Protein AF-A0AAV8YLR0-F1 (afdb_monomer_lite)

Structure (mmCIF, N/CA/C/O backbone):
data_AF-A0AAV8YLR0-F1
#
_entry.id   AF-A0AAV8YLR0-F1
#
loop_
_atom_site.group_PDB
_atom_site.id
_atom_site.type_symbol
_atom_site.label_atom_id
_atom_site.label_alt_id
_atom_site.label_comp_id
_atom_site.label_asym_id
_atom_site.label_entity_id
_atom_site.label_seq_id
_atom_site.pdbx_PDB_ins_code
_atom_site.Cartn_x
_atom_site.Cartn_y
_atom_site.Cartn_z
_atom_site.occupancy
_atom_site.B_iso_or_equiv
_atom_site.auth_seq_id
_atom_site.auth_comp_id
_atom_site.auth_asym_id
_atom_site.auth_atom_id
_atom_site.pdbx_PDB_model_num
ATOM 1 N N . MET A 1 1 ? -10.273 17.944 7.560 1.00 49.72 1 MET A N 1
ATOM 2 C CA . MET A 1 1 ? -9.716 16.597 7.304 1.00 49.72 1 MET A CA 1
ATOM 3 C C . MET A 1 1 ? -8.294 16.762 6.803 1.00 49.72 1 MET A C 1
ATOM 5 O O . MET A 1 1 ? -8.117 17.322 5.728 1.00 49.72 1 MET A O 1
ATOM 9 N N . SER A 1 2 ? -7.300 16.369 7.605 1.00 52.69 2 SER A N 1
ATOM 10 C CA . SER A 1 2 ? -5.893 16.358 7.182 1.00 52.69 2 SER A CA 1
ATOM 11 C C . SER A 1 2 ? -5.773 15.595 5.859 1.00 52.69 2 SER A C 1
ATOM 13 O O . SER A 1 2 ? -6.290 14.484 5.739 1.00 52.69 2 SER A O 1
ATOM 15 N N . ARG A 1 3 ? -5.166 16.220 4.847 1.00 66.00 3 ARG A N 1
ATOM 16 C CA . ARG A 1 3 ? -5.109 15.711 3.466 1.00 66.00 3 ARG A CA 1
ATOM 17 C C . ARG A 1 3 ? -4.182 14.499 3.290 1.00 66.00 3 ARG A C 1
ATOM 19 O O . ARG A 1 3 ? -4.114 13.967 2.190 1.00 66.00 3 ARG A O 1
ATOM 26 N N . ASP A 1 4 ? -3.531 14.027 4.351 1.00 79.62 4 ASP A N 1
ATOM 27 C CA . ASP A 1 4 ? -2.623 12.881 4.301 1.00 79.62 4 ASP A CA 1
ATOM 28 C C . ASP A 1 4 ? -2.998 11.837 5.369 1.00 79.62 4 ASP A C 1
ATOM 30 O O . ASP A 1 4 ? -2.638 11.953 6.541 1.00 79.62 4 ASP A O 1
ATOM 34 N N . ARG A 1 5 ? -3.758 10.808 4.961 1.00 84.31 5 ARG A N 1
ATOM 35 C CA . ARG A 1 5 ? -4.180 9.687 5.832 1.00 84.31 5 ARG A CA 1
ATOM 36 C C . ARG A 1 5 ? -3.032 8.743 6.197 1.00 84.31 5 ARG A C 1
ATOM 38 O O . ARG A 1 5 ? -3.250 7.807 6.956 1.00 84.31 5 ARG A O 1
ATOM 45 N N . PHE A 1 6 ? -1.847 8.950 5.632 1.00 84.69 6 PHE A N 1
ATOM 46 C CA . PHE A 1 6 ? -0.690 8.090 5.835 1.00 84.69 6 PHE A CA 1
ATOM 47 C C . PHE A 1 6 ? 0.479 8.830 6.484 1.00 84.69 6 PHE A C 1
ATOM 49 O O . PHE A 1 6 ? 1.551 8.248 6.614 1.00 84.69 6 PHE A O 1
ATOM 56 N N . LEU A 1 7 ? 0.285 10.075 6.937 1.00 85.75 7 LEU A N 1
ATOM 57 C CA . LEU A 1 7 ? 1.348 10.924 7.482 1.00 85.75 7 LEU A CA 1
ATOM 58 C C . LEU A 1 7 ? 2.162 10.226 8.587 1.00 85.75 7 LEU A C 1
ATOM 60 O O . LEU A 1 7 ? 3.390 10.255 8.560 1.00 85.75 7 LEU A O 1
ATOM 64 N N . GLU A 1 8 ? 1.483 9.549 9.516 1.00 84.44 8 GLU A N 1
ATOM 65 C CA . GLU A 1 8 ? 2.112 8.835 10.637 1.00 84.44 8 GLU A CA 1
ATOM 66 C C . GLU A 1 8 ? 2.993 7.667 10.183 1.00 84.44 8 GLU A C 1
ATOM 68 O O . GLU A 1 8 ? 4.016 7.372 10.804 1.00 84.44 8 GLU A O 1
ATOM 73 N N . ILE A 1 9 ? 2.613 7.016 9.079 1.00 83.44 9 ILE A N 1
ATOM 74 C CA . ILE A 1 9 ? 3.311 5.838 8.564 1.00 83.44 9 ILE A CA 1
ATOM 75 C C . ILE A 1 9 ? 4.242 6.151 7.394 1.00 83.44 9 ILE A C 1
ATOM 77 O O . ILE A 1 9 ? 5.025 5.295 7.000 1.00 83.44 9 ILE A O 1
ATOM 81 N N . LYS A 1 10 ? 4.205 7.374 6.856 1.00 85.44 10 LYS A N 1
ATOM 82 C CA . LYS A 1 10 ? 4.939 7.781 5.652 1.00 85.44 10 LYS A CA 1
ATOM 83 C C . LYS A 1 10 ? 6.436 7.509 5.755 1.00 85.44 10 LYS A C 1
ATOM 85 O O . LYS A 1 10 ? 7.029 7.035 4.797 1.00 85.44 10 LYS A O 1
ATOM 90 N N . ARG A 1 11 ? 7.031 7.746 6.930 1.00 88.12 11 ARG A N 1
ATOM 91 C CA . ARG A 1 11 ? 8.458 7.475 7.194 1.00 88.12 11 ARG A CA 1
ATOM 92 C C . ARG A 1 11 ? 8.830 5.989 7.145 1.00 88.12 11 ARG A C 1
ATOM 94 O O . ARG A 1 11 ? 10.005 5.669 7.047 1.00 88.12 11 ARG A O 1
ATOM 101 N N . PHE A 1 12 ? 7.841 5.108 7.265 1.00 85.81 12 PHE A N 1
ATOM 102 C CA . PHE A 1 12 ? 8.007 3.658 7.232 1.00 85.81 12 PHE A CA 1
ATOM 103 C C . PHE A 1 12 ? 7.622 3.054 5.874 1.00 85.81 12 PHE A C 1
ATOM 105 O O . PHE A 1 12 ? 7.841 1.866 5.652 1.00 85.81 12 PHE A O 1
ATOM 112 N N . LEU A 1 13 ? 7.031 3.840 4.966 1.00 84.88 13 LEU A N 1
ATOM 113 C CA . LEU A 1 13 ? 6.694 3.378 3.624 1.00 84.88 13 LEU A CA 1
ATOM 114 C C . LEU A 1 13 ? 7.938 3.437 2.737 1.00 84.88 13 LEU A C 1
ATOM 116 O O . LEU A 1 13 ? 8.379 4.510 2.329 1.00 84.88 13 LEU A O 1
ATOM 120 N N . HIS A 1 14 ? 8.476 2.266 2.411 1.00 83.06 14 HIS A N 1
ATOM 121 C CA . HIS A 1 14 ? 9.491 2.118 1.376 1.00 83.06 14 HIS A CA 1
ATOM 122 C C . HIS A 1 14 ? 8.794 1.953 0.024 1.00 83.06 14 HIS A C 1
ATOM 124 O O . HIS A 1 14 ? 8.070 0.981 -0.190 1.00 83.06 14 HIS A O 1
ATOM 130 N N . LEU A 1 15 ? 8.978 2.921 -0.873 1.00 82.44 15 LEU A N 1
ATOM 131 C CA . LEU A 1 15 ? 8.490 2.838 -2.248 1.00 82.44 15 LEU A CA 1
ATOM 132 C C . LEU A 1 15 ? 9.563 2.190 -3.121 1.00 82.44 15 LEU A C 1
ATOM 134 O O . LEU A 1 15 ? 10.748 2.481 -2.957 1.00 82.44 15 LEU A O 1
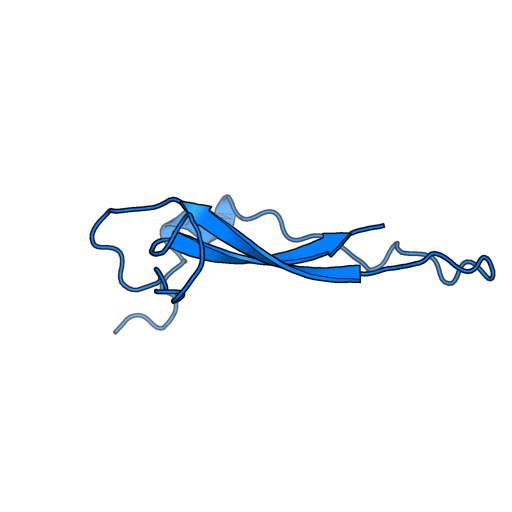ATOM 138 N N . ALA A 1 16 ? 9.145 1.320 -4.038 1.00 80.25 16 ALA A N 1
ATOM 139 C CA . ALA A 1 16 ? 10.051 0.754 -5.027 1.00 80.25 16 ALA A CA 1
ATOM 140 C C . ALA A 1 16 ? 10.571 1.874 -5.943 1.00 80.25 16 ALA A C 1
ATOM 142 O O . ALA A 1 16 ? 9.785 2.591 -6.566 1.00 80.25 16 ALA A O 1
ATOM 143 N N . ASP A 1 17 ? 11.894 2.038 -5.995 1.00 82.38 17 ASP A N 1
ATOM 144 C CA . ASP A 1 17 ? 12.547 2.921 -6.957 1.00 82.38 17 ASP A CA 1
ATOM 145 C C . ASP A 1 17 ? 12.745 2.165 -8.272 1.00 82.38 17 ASP A C 1
ATOM 147 O O . ASP A 1 17 ? 13.682 1.381 -8.440 1.00 82.38 17 ASP A O 1
ATOM 151 N N . ASN A 1 18 ? 11.834 2.414 -9.206 1.00 77.44 18 ASN A N 1
ATOM 152 C CA . ASN A 1 18 ? 11.832 1.770 -10.512 1.00 77.44 18 ASN A CA 1
ATOM 153 C C . ASN A 1 18 ? 12.804 2.426 -11.509 1.00 77.44 18 ASN A C 1
ATOM 155 O O . ASN A 1 18 ? 12.896 1.960 -12.640 1.00 77.44 18 ASN A O 1
ATOM 159 N N . SER A 1 19 ? 13.556 3.469 -11.124 1.00 79.06 19 SER A N 1
ATOM 160 C CA . SER A 1 19 ? 14.513 4.144 -12.022 1.00 79.06 19 SER A CA 1
ATOM 161 C C . SER A 1 19 ? 15.639 3.232 -12.519 1.00 79.06 19 SER A C 1
ATOM 163 O O . SER A 1 19 ? 16.265 3.517 -13.538 1.00 79.06 19 SER A O 1
ATOM 165 N N . LYS A 1 20 ? 15.890 2.130 -11.801 1.00 70.56 20 LYS A N 1
ATOM 166 C CA . LYS A 1 20 ? 16.921 1.132 -12.111 1.00 70.56 20 LYS A CA 1
ATOM 167 C C . LYS A 1 20 ? 16.389 -0.118 -12.805 1.00 70.56 20 LYS A C 1
ATOM 169 O O . LYS A 1 20 ? 17.188 -1.009 -13.086 1.00 70.56 20 LYS A O 1
ATOM 174 N N . ILE A 1 21 ? 15.082 -0.206 -13.070 1.00 72.69 21 ILE A N 1
ATOM 175 C CA . ILE A 1 21 ? 14.546 -1.219 -13.985 1.00 72.69 21 ILE A CA 1
ATOM 176 C C . ILE A 1 21 ? 15.104 -0.833 -15.349 1.00 72.69 21 ILE A C 1
ATOM 178 O O . ILE A 1 21 ? 14.640 0.116 -15.974 1.00 72.69 21 ILE A O 1
ATOM 182 N N . GLY A 1 22 ? 16.224 -1.457 -15.711 1.00 64.50 22 GLY A N 1
ATOM 183 C CA . GLY A 1 22 ? 16.974 -1.083 -16.895 1.00 64.50 22 GLY A CA 1
ATOM 184 C C . GLY A 1 22 ? 16.081 -1.150 -18.125 1.00 64.50 22 GLY A C 1
ATOM 185 O O . GLY A 1 22 ? 15.195 -1.997 -18.211 1.00 64.50 22 GLY A O 1
ATOM 186 N N . ASN A 1 23 ? 16.378 -0.317 -19.122 1.00 63.97 23 ASN A N 1
ATOM 187 C CA . ASN A 1 23 ? 15.939 -0.551 -20.498 1.00 63.97 23 ASN A CA 1
ATOM 188 C C . ASN A 1 23 ? 16.676 -1.779 -21.066 1.00 63.97 23 ASN A C 1
ATOM 190 O O . ASN A 1 23 ? 17.269 -1.698 -22.142 1.00 63.97 23 ASN A O 1
ATOM 194 N N . SER A 1 24 ? 16.759 -2.876 -20.303 1.00 59.69 24 SER A N 1
ATOM 195 C CA . SER A 1 24 ? 17.330 -4.117 -20.785 1.00 59.69 24 SER A CA 1
ATOM 196 C C . SER A 1 24 ? 16.535 -4.487 -22.022 1.00 59.69 24 SER A C 1
ATOM 198 O O . SER A 1 24 ? 15.317 -4.628 -21.976 1.00 59.69 24 SER A O 1
ATOM 200 N N . THR A 1 25 ? 17.234 -4.606 -23.143 1.00 59.03 25 THR A N 1
ATOM 201 C CA . THR A 1 25 ? 16.704 -5.143 -24.401 1.00 59.03 25 THR A CA 1
ATOM 202 C C . THR A 1 25 ? 16.200 -6.581 -24.258 1.00 59.03 25 THR A C 1
ATOM 204 O O . THR A 1 25 ? 15.588 -7.108 -25.181 1.00 59.03 25 THR A O 1
ATOM 207 N N . ASP A 1 26 ? 16.439 -7.196 -23.101 1.00 67.06 26 ASP A N 1
ATOM 208 C CA . ASP A 1 26 ? 15.875 -8.468 -22.699 1.00 67.06 26 ASP A CA 1
ATOM 209 C C . ASP A 1 26 ? 14.406 -8.275 -22.315 1.00 67.06 26 ASP A C 1
ATOM 211 O O . ASP A 1 26 ? 14.066 -7.469 -21.445 1.00 67.06 26 ASP A O 1
ATOM 215 N N . HIS A 1 27 ? 13.526 -9.023 -22.978 1.00 69.44 27 HIS A N 1
ATOM 216 C CA . HIS A 1 27 ? 12.115 -9.085 -22.625 1.00 69.44 27 HIS A CA 1
ATOM 217 C C . HIS A 1 27 ? 11.971 -9.673 -21.216 1.00 69.44 27 HIS A C 1
ATOM 219 O O . HIS A 1 27 ? 12.092 -10.880 -21.023 1.00 69.44 27 HIS A O 1
ATOM 225 N N . ILE A 1 28 ? 11.731 -8.805 -20.233 1.00 75.94 28 ILE A N 1
ATOM 226 C CA . ILE A 1 28 ? 11.323 -9.195 -18.884 1.00 75.94 28 ILE A CA 1
ATOM 227 C C . ILE A 1 28 ? 9.799 -9.127 -18.847 1.00 75.94 28 ILE A C 1
ATOM 229 O O . ILE A 1 28 ? 9.220 -8.052 -19.031 1.00 75.94 28 ILE A O 1
ATOM 233 N N . ASP A 1 29 ? 9.154 -10.267 -18.614 1.00 83.38 29 ASP A N 1
ATOM 234 C CA . ASP A 1 29 ? 7.710 -10.327 -18.415 1.00 83.38 29 ASP A CA 1
ATOM 235 C C . ASP A 1 29 ? 7.367 -9.689 -17.068 1.00 83.38 29 ASP A C 1
ATOM 237 O O . ASP A 1 29 ? 7.552 -10.269 -16.004 1.00 83.38 29 ASP A O 1
ATOM 241 N N . LEU A 1 30 ? 6.895 -8.446 -17.114 1.00 84.69 30 LEU A N 1
ATOM 242 C CA . LEU A 1 30 ? 6.460 -7.712 -15.934 1.00 84.69 30 LEU A CA 1
ATOM 243 C C . LEU A 1 30 ? 4.941 -7.779 -15.806 1.00 84.69 30 LEU A C 1
ATOM 245 O O . LEU A 1 30 ? 4.207 -7.482 -16.750 1.00 84.69 30 LEU A O 1
ATOM 249 N N . ALA A 1 31 ? 4.467 -8.090 -14.603 1.00 88.56 31 ALA A N 1
ATOM 250 C CA . ALA A 1 31 ? 3.058 -8.033 -14.248 1.00 88.56 31 ALA A CA 1
ATOM 251 C C . ALA A 1 31 ? 2.811 -6.941 -13.201 1.00 88.56 31 ALA A C 1
ATOM 253 O O . ALA A 1 31 ? 3.544 -6.805 -12.220 1.00 88.56 31 ALA A O 1
ATOM 254 N N . I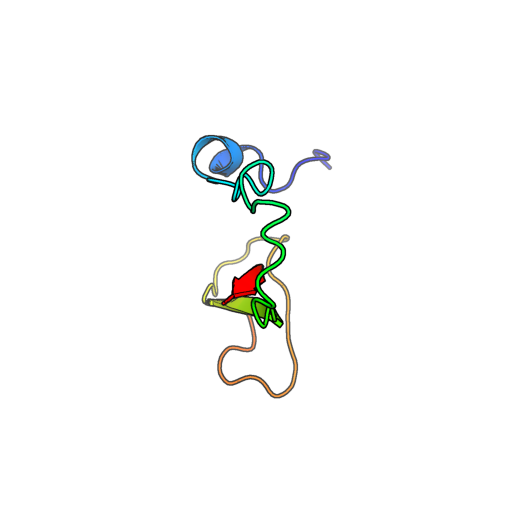LE A 1 32 ? 1.754 -6.159 -13.416 1.00 90.38 32 ILE A N 1
ATOM 255 C CA . ILE A 1 32 ? 1.256 -5.172 -12.456 1.00 90.38 32 ILE A CA 1
ATOM 256 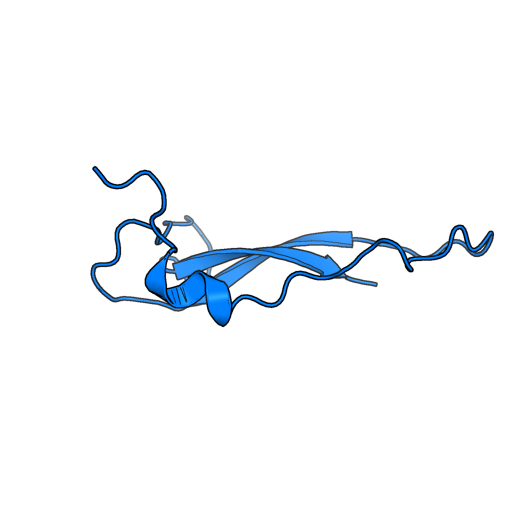C C . ILE A 1 32 ? -0.065 -5.692 -11.903 1.00 90.38 32 ILE A C 1
ATOM 258 O O . ILE A 1 32 ? -0.974 -6.003 -12.673 1.00 90.38 32 ILE A O 1
ATOM 262 N N . ASP A 1 33 ? -0.184 -5.746 -10.580 1.00 92.88 33 ASP A N 1
ATOM 263 C CA . ASP A 1 33 ? -1.421 -6.154 -9.911 1.00 92.88 33 ASP A CA 1
ATOM 264 C C . ASP A 1 33 ? -1.605 -5.422 -8.569 1.00 92.88 33 ASP A C 1
ATOM 266 O O . ASP A 1 33 ? -0.742 -4.682 -8.087 1.00 92.88 33 ASP A O 1
ATOM 270 N N . GLU A 1 34 ? -2.765 -5.618 -7.955 1.00 91.62 34 GLU A N 1
ATOM 271 C CA . GLU A 1 34 ? -3.120 -5.123 -6.635 1.00 91.62 34 GLU A CA 1
ATOM 272 C C . GLU A 1 34 ? -2.989 -6.241 -5.589 1.00 91.62 34 GLU A C 1
ATOM 274 O O . GLU A 1 34 ? -3.586 -7.313 -5.703 1.00 91.62 34 GLU A O 1
ATOM 279 N N . SER A 1 35 ? -2.279 -5.964 -4.494 1.00 90.62 35 SER A N 1
ATOM 280 C CA . SER A 1 35 ? -2.226 -6.839 -3.320 1.00 90.62 35 SER A CA 1
ATOM 281 C C . SER A 1 35 ? -2.927 -6.211 -2.116 1.00 90.62 35 SER A C 1
ATOM 283 O O . SER A 1 35 ? -2.977 -4.991 -1.959 1.00 90.62 35 SER A O 1
ATOM 285 N N . MET A 1 36 ? -3.483 -7.055 -1.245 1.00 92.69 36 MET A N 1
ATOM 286 C CA . MET A 1 36 ? -4.195 -6.624 -0.040 1.00 92.69 36 MET A CA 1
ATOM 287 C C . MET A 1 36 ? -3.416 -6.993 1.221 1.00 92.69 36 MET A C 1
ATOM 289 O O . MET A 1 36 ? -3.270 -8.169 1.555 1.00 92.69 36 MET A O 1
ATOM 293 N N . VAL A 1 37 ? -2.999 -5.982 1.981 1.00 91.94 37 VAL A N 1
ATOM 294 C CA . VAL A 1 37 ? -2.452 -6.140 3.332 1.00 91.94 37 VAL A CA 1
ATOM 295 C C . VAL A 1 37 ? -3.607 -6.181 4.324 1.00 91.94 37 VAL A C 1
ATOM 297 O O . VAL A 1 37 ? -4.323 -5.198 4.525 1.00 91.94 37 VAL A O 1
ATOM 300 N N . LYS A 1 38 ? -3.801 -7.339 4.954 1.00 94.81 38 LYS A N 1
ATOM 301 C CA . LYS A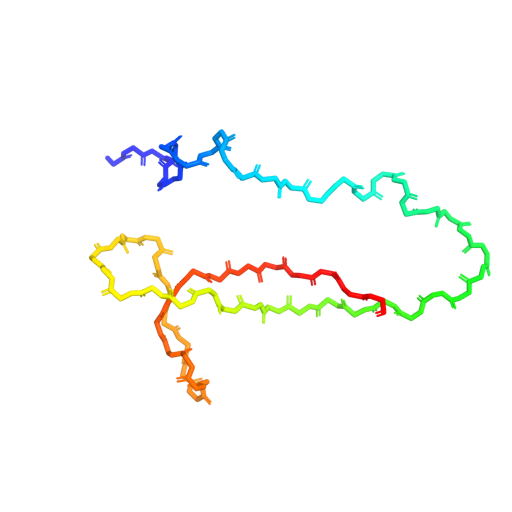 1 38 ? -4.892 -7.592 5.899 1.00 94.81 38 LYS A CA 1
ATOM 302 C C . LYS A 1 38 ? -4.841 -6.623 7.084 1.00 94.81 38 LYS A C 1
ATOM 304 O O . LYS A 1 38 ? -3.859 -6.580 7.817 1.00 94.81 38 LYS A O 1
ATOM 309 N N . TYR A 1 39 ? -5.931 -5.889 7.304 1.00 93.19 39 TYR A N 1
ATOM 310 C CA . TYR A 1 39 ? -6.076 -4.993 8.450 1.00 93.19 39 TYR A CA 1
ATOM 311 C C . TYR A 1 39 ? -7.553 -4.799 8.804 1.00 93.19 39 TYR A C 1
ATOM 313 O O . TYR A 1 39 ? -8.364 -4.433 7.953 1.00 93.19 39 TYR A O 1
ATOM 321 N N . PHE A 1 40 ? -7.905 -5.019 10.073 1.00 91.31 40 PHE A N 1
ATOM 322 C CA . PHE A 1 40 ? -9.300 -4.993 10.531 1.00 91.31 40 PHE A CA 1
ATOM 323 C C . PHE A 1 40 ? -9.664 -3.795 11.415 1.00 91.31 40 PHE A C 1
ATOM 325 O O . PHE A 1 40 ? -10.845 -3.588 11.689 1.00 91.31 40 PHE A O 1
ATOM 332 N N . GLY A 1 41 ? -8.690 -2.974 11.820 1.00 91.69 41 GLY A N 1
ATOM 333 C CA . GLY A 1 41 ? -8.932 -1.797 12.657 1.00 91.69 41 GLY A CA 1
ATOM 334 C C . GLY A 1 41 ? -9.739 -0.696 11.958 1.00 91.69 41 GLY A C 1
ATOM 335 O O . GLY A 1 41 ? -10.025 -0.758 10.761 1.00 91.69 41 GLY A O 1
ATOM 336 N N . GLY A 1 42 ? -10.125 0.337 12.705 1.00 91.06 42 GLY A N 1
ATOM 337 C CA . GLY A 1 42 ? -11.007 1.426 12.260 1.00 91.06 42 GLY A CA 1
ATOM 338 C C . GLY A 1 42 ? -10.366 2.492 11.362 1.00 91.06 42 GLY A C 1
ATOM 339 O O . GLY A 1 42 ? -10.866 3.610 11.318 1.00 91.06 42 GLY A O 1
ATOM 340 N N . HIS A 1 43 ? -9.262 2.198 10.672 1.00 89.19 43 HIS A N 1
ATOM 341 C CA . HIS A 1 43 ? -8.546 3.223 9.913 1.00 89.19 43 HIS A CA 1
ATOM 342 C C . HIS A 1 43 ? -9.278 3.598 8.608 1.00 89.19 43 HIS A C 1
ATOM 344 O O . HIS A 1 43 ? -9.611 2.706 7.823 1.00 89.19 43 HIS A O 1
ATOM 350 N N . PRO A 1 44 ? -9.479 4.895 8.307 1.00 88.44 44 PRO A N 1
ATOM 351 C CA . PRO A 1 44 ? -10.279 5.348 7.165 1.00 88.44 44 PRO A CA 1
ATOM 352 C C . PRO A 1 44 ? -9.627 5.110 5.798 1.00 88.44 44 PRO A C 1
ATOM 354 O O . PRO A 1 44 ? -10.279 5.300 4.775 1.00 88.44 44 PRO A O 1
ATOM 357 N N . ALA A 1 45 ? -8.340 4.755 5.745 1.00 89.38 45 ALA A N 1
ATOM 358 C CA . ALA A 1 45 ? -7.654 4.445 4.488 1.00 89.38 45 ALA A CA 1
ATOM 359 C C . ALA A 1 45 ? -7.727 2.963 4.079 1.00 89.38 45 ALA A C 1
ATOM 361 O O . ALA A 1 45 ? -7.262 2.621 2.993 1.00 89.38 45 ALA A O 1
ATOM 362 N N . LYS A 1 46 ? -8.315 2.088 4.910 1.00 91.75 46 LYS A N 1
ATOM 363 C CA . LYS A 1 46 ? -8.580 0.701 4.511 1.00 91.75 46 LYS A CA 1
ATOM 364 C C . LYS A 1 46 ? -9.644 0.656 3.413 1.00 91.75 46 LYS A C 1
ATOM 366 O O . LYS A 1 46 ? -10.555 1.481 3.381 1.00 91.75 46 LYS A O 1
ATOM 371 N N . GLN A 1 47 ? -9.552 -0.334 2.541 1.00 94.19 47 GLN A N 1
ATOM 372 C CA . GLN A 1 47 ? -10.472 -0.562 1.437 1.00 94.19 47 GLN A CA 1
ATOM 373 C C . GLN A 1 47 ? -11.163 -1.916 1.585 1.00 94.19 47 GLN A C 1
ATOM 375 O O . GLN A 1 47 ? -10.631 -2.840 2.208 1.00 94.19 47 GLN A O 1
ATOM 380 N N . PHE A 1 48 ? -12.368 -2.007 1.020 1.00 93.44 48 PHE A N 1
ATOM 381 C CA . PHE A 1 48 ? -13.109 -3.254 0.892 1.00 93.44 48 PHE A CA 1
ATOM 382 C C . PHE A 1 48 ? -12.991 -3.801 -0.532 1.00 93.44 48 PHE A C 1
ATOM 384 O O . PHE A 1 48 ? -13.203 -3.055 -1.487 1.00 93.44 48 PHE A O 1
ATOM 391 N N . GLN A 1 49 ? -12.731 -5.100 -0.678 1.00 92.31 49 GLN A N 1
ATOM 392 C CA . GLN A 1 49 ? -12.704 -5.783 -1.971 1.00 92.31 49 GLN A CA 1
ATOM 393 C C . GLN A 1 49 ? -13.599 -7.027 -1.935 1.00 92.31 49 GLN A C 1
ATOM 395 O O . GLN A 1 49 ? -13.393 -7.961 -1.153 1.00 92.31 49 GLN A O 1
ATOM 400 N N . LYS A 1 50 ? -14.630 -7.041 -2.787 1.00 93.12 50 LYS A N 1
ATOM 401 C CA . LYS A 1 50 ? -15.587 -8.152 -2.876 1.00 93.12 50 LYS A CA 1
ATOM 402 C C . LYS A 1 50 ? -14.930 -9.358 -3.553 1.00 93.12 50 LYS A C 1
ATOM 404 O O . LYS A 1 50 ? -14.201 -9.206 -4.524 1.00 93.12 50 LYS A O 1
ATOM 409 N N . GLY A 1 51 ? -15.210 -10.560 -3.049 1.00 90.69 51 GLY A N 1
ATOM 410 C CA . GLY A 1 51 ? -14.775 -11.814 -3.678 1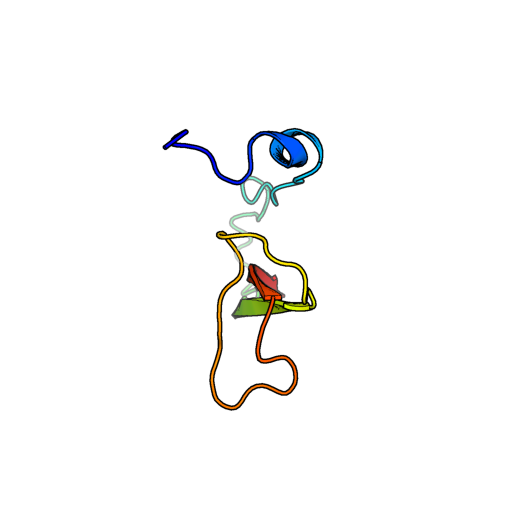.00 90.69 51 GLY A CA 1
ATOM 411 C C . GLY A 1 51 ? -13.331 -12.237 -3.388 1.00 90.69 51 GLY A C 1
ATOM 412 O O . GLY A 1 51 ? -12.945 -13.332 -3.778 1.00 90.69 51 GLY A O 1
ATOM 413 N N . LYS A 1 52 ? -12.542 -11.431 -2.666 1.00 89.62 52 LYS A N 1
ATOM 414 C CA . LYS A 1 52 ? -11.201 -11.829 -2.213 1.00 89.62 52 LYS A CA 1
ATOM 415 C C . LYS A 1 52 ? -11.261 -12.565 -0.862 1.00 89.62 52 LYS A C 1
ATOM 417 O O . LYS A 1 52 ? -12.164 -12.290 -0.062 1.00 89.62 52 LYS A O 1
ATOM 422 N N . PRO A 1 53 ? -10.289 -13.451 -0.562 1.00 92.12 53 PRO A N 1
ATOM 423 C CA . PRO A 1 53 ? -10.168 -14.081 0.756 1.00 92.12 53 PRO A CA 1
ATOM 424 C C . PRO A 1 53 ? -10.023 -13.051 1.886 1.00 92.12 53 PRO A C 1
ATOM 426 O O . PRO A 1 53 ? -10.663 -13.165 2.930 1.00 92.12 53 PRO A O 1
ATOM 429 N N . VAL A 1 54 ? -9.235 -11.995 1.651 1.00 92.69 54 VAL A N 1
ATOM 430 C CA . VAL A 1 54 ? -9.121 -10.834 2.541 1.00 92.69 54 VAL A CA 1
ATOM 431 C C . VAL A 1 54 ? -9.959 -9.701 1.969 1.00 92.69 54 VAL A C 1
ATOM 433 O O . VAL A 1 54 ? -9.594 -9.087 0.972 1.00 92.69 54 VAL A O 1
ATOM 436 N N . ARG A 1 55 ? -11.101 -9.431 2.607 1.00 92.50 55 ARG A N 1
ATOM 437 C CA . ARG A 1 55 ? -12.054 -8.431 2.112 1.00 92.50 55 ARG A CA 1
ATOM 438 C C . ARG A 1 55 ? -11.787 -7.020 2.611 1.00 92.50 55 ARG A C 1
ATOM 440 O O . ARG A 1 55 ? -12.247 -6.096 1.967 1.00 92.50 55 ARG A O 1
ATOM 447 N N . PHE A 1 56 ? -11.085 -6.850 3.731 1.00 94.38 56 PHE A N 1
ATOM 448 C CA . PHE A 1 56 ? -10.771 -5.543 4.314 1.00 94.38 56 PHE A CA 1
ATOM 449 C C . PHE A 1 56 ? -9.276 -5.438 4.611 1.00 94.38 56 PHE A C 1
ATOM 451 O O . PHE A 1 56 ? -8.694 -6.340 5.220 1.00 94.38 56 PHE A O 1
ATOM 458 N N . GLY A 1 57 ? -8.660 -4.336 4.191 1.00 95.12 57 GLY A N 1
ATOM 459 C CA . GLY A 1 57 ? -7.229 -4.113 4.376 1.00 95.12 57 GLY A CA 1
ATOM 460 C C . GLY A 1 57 ? -6.711 -2.884 3.640 1.00 95.12 57 GLY A C 1
ATOM 461 O O . GLY A 1 57 ? -7.496 -2.093 3.122 1.00 95.12 57 GLY A O 1
ATOM 462 N N . TYR A 1 58 ? -5.395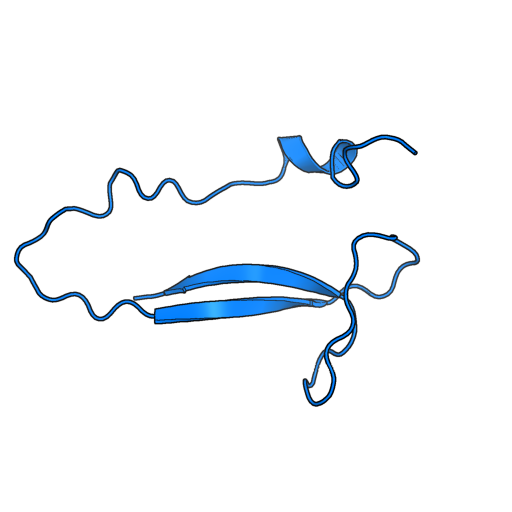 -2.722 3.596 1.00 92.88 58 TYR A N 1
ATOM 463 C CA . TYR A 1 58 ? -4.740 -1.715 2.765 1.00 92.88 58 TYR A CA 1
ATOM 464 C C . TYR A 1 58 ? -4.401 -2.312 1.409 1.00 92.88 58 TYR A C 1
ATOM 466 O O . TYR A 1 58 ? -3.842 -3.404 1.337 1.00 92.88 58 TYR A O 1
ATOM 474 N N . LYS A 1 59 ? -4.744 -1.593 0.347 1.00 91.88 59 LYS A N 1
ATOM 475 C CA . LYS A 1 59 ? -4.462 -2.011 -1.019 1.00 91.88 59 LYS A CA 1
ATOM 476 C C . LYS A 1 59 ? -3.145 -1.410 -1.484 1.00 91.88 59 LYS A C 1
ATOM 478 O O . LYS A 1 59 ? -2.987 -0.191 -1.430 1.00 91.88 59 LYS A O 1
ATOM 483 N N . ASN A 1 60 ? -2.248 -2.256 -1.970 1.00 90.81 60 ASN A N 1
ATOM 484 C CA . ASN A 1 60 ? -0.955 -1.869 -2.514 1.00 90.81 60 ASN A CA 1
ATOM 485 C C . ASN A 1 60 ? -0.901 -2.219 -3.999 1.00 90.81 60 ASN A C 1
ATOM 487 O O . ASN A 1 60 ? -1.303 -3.312 -4.391 1.00 90.81 60 ASN A O 1
ATOM 491 N N . TRP A 1 61 ? -0.355 -1.316 -4.806 1.00 91.31 61 TRP A N 1
ATOM 492 C CA . TRP A 1 61 ? 0.072 -1.647 -6.162 1.00 91.31 61 TRP A CA 1
ATOM 493 C C . TRP A 1 61 ? 1.398 -2.392 -6.098 1.00 91.31 61 TRP A C 1
ATOM 495 O O . TRP A 1 61 ? 2.292 -1.997 -5.348 1.00 91.31 61 TRP A O 1
ATOM 505 N N . VAL A 1 62 ? 1.507 -3.471 -6.861 1.00 90.56 62 VAL A N 1
ATOM 506 C CA . VAL A 1 62 ? 2.682 -4.335 -6.897 1.00 90.56 62 VAL A CA 1
ATOM 507 C C . VAL A 1 62 ? 3.131 -4.485 -8.339 1.00 90.56 62 VAL A C 1
ATOM 509 O O . VAL A 1 62 ? 2.313 -4.660 -9.240 1.00 90.56 62 VAL A O 1
ATOM 512 N N . LEU A 1 63 ? 4.442 -4.415 -8.527 1.00 87.81 63 LEU A N 1
ATOM 513 C CA . LEU A 1 63 ? 5.121 -4.826 -9.743 1.00 87.81 63 LEU A CA 1
ATOM 514 C C . LEU A 1 63 ? 5.848 -6.137 -9.434 1.00 87.81 63 LEU A C 1
ATOM 516 O O . LEU A 1 63 ? 6.587 -6.199 -8.450 1.00 87.81 63 LEU A O 1
ATOM 520 N N . SER A 1 64 ? 5.629 -7.166 -10.244 1.00 85.56 64 SER A N 1
ATOM 521 C CA . SER A 1 64 ? 6.322 -8.452 -10.145 1.00 85.56 64 SER A CA 1
ATOM 522 C C . SER A 1 64 ? 6.966 -8.829 -11.474 1.00 85.56 64 SER A C 1
ATOM 524 O O . SER A 1 64 ? 6.420 -8.525 -12.534 1.00 85.56 64 SER A O 1
ATOM 526 N N . THR A 1 65 ? 8.110 -9.499 -11.380 1.00 84.19 65 THR A N 1
ATOM 527 C CA . THR A 1 65 ? 8.809 -10.207 -12.463 1.00 84.19 65 THR A CA 1
ATOM 528 C C . THR A 1 65 ? 8.456 -11.683 -12.444 1.00 84.19 65 THR A C 1
ATOM 530 O O . THR A 1 65 ? 8.282 -12.190 -11.308 1.00 84.19 65 THR A O 1
#

Radius of gyration: 15.48 Å; chains: 1; bounding box: 33×31×37 Å

Organism: NCBI:txid1265417

InterPro domains:
  IPR029526 PiggyBac transposable element-derived protein [PF13843] (30-65)
  IPR052638 PiggyBac transposable element-derived [PTHR47055] (31-65)

Sequence (65 aa):
MSRDRFLEIKRFLHLADNSKIGNSTDHIDLAIDESMVKYFGGHPAKQFQKGKPVRFGYKNWVLST

pLDDT: mean 84.08, std 10.76, range [49.72, 95.12]

Foldseek 3Di:
DPPDLCVVCVVVDDDDDCPPVDPPPDDDDKDKDKDFDADDDPRPQWAADPPDPRGIGHIDIDIDD

Secondary structure (DSSP, 8-state):
--S-TTTTTGGG-----GGGS---SS----EEEEEEEE--SS-TT-EE-TTSSS-EEEEEEEEE-